Protein AF-A0A1J4S6Y4-F1 (afdb_monomer_lite)

pLDDT: mean 73.4, std 18.4, range [37.41, 96.12]

Sequence (152 aa):
MSSGVLILLVILFLCILVAAYLWGRLQGLKSTSVEGLPPNLLSIYQEIQALPAKVLASIQGSINPQKGKVAELLTYAELRHDYDTIIPLGQPFDFLGIKFDDKIDFIEVKSEGSRLSENEKAISHLICQGKVHFRLVVVKDGEAEEVVKGLD

Foldseek 3Di:
DDPVVVVVVVVVVVVVVVVVVVVVVVVVPPDPDCPDDPPCPVVLVVVCPPPDVVLVVVVVVDPDDDPQNVQVSVVVVVLVVVAVDWDQDDPPAGIWGHHPPPDIDGHHGDDPPDDRDPVNVVVVVCVVVVVDDDWDWDDDPNDIDTDPDPPD

Structure (mmCIF, N/CA/C/O backbone):
data_AF-A0A1J4S6Y4-F1
#
_entry.id   AF-A0A1J4S6Y4-F1
#
loop_
_atom_site.group_PDB
_atom_site.id
_atom_site.type_symbol
_atom_site.label_atom_id
_atom_site.label_alt_id
_atom_site.label_comp_id
_atom_site.label_asym_id
_atom_site.label_entity_id
_atom_site.label_seq_id
_atom_site.pdbx_PDB_ins_code
_atom_site.Cartn_x
_atom_site.Cartn_y
_atom_site.Cartn_z
_atom_site.occupancy
_atom_site.B_iso_or_equiv
_atom_site.auth_seq_id
_atom_site.auth_comp_id
_atom_site.auth_asym_id
_atom_site.auth_atom_id
_atom_site.pdbx_PDB_model_num
ATOM 1 N N . MET A 1 1 ? 39.390 26.144 -63.053 1.00 60.78 1 MET A N 1
ATOM 2 C CA . MET A 1 1 ? 38.371 25.137 -62.677 1.00 60.78 1 MET A CA 1
ATOM 3 C C . MET A 1 1 ? 37.051 25.560 -63.292 1.00 60.78 1 MET A C 1
ATOM 5 O O . MET A 1 1 ? 36.668 26.704 -63.100 1.00 60.78 1 MET A O 1
ATOM 9 N N . SER A 1 2 ? 36.412 24.698 -64.087 1.00 80.00 2 SER A N 1
ATOM 10 C CA . SER A 1 2 ? 35.109 25.012 -64.692 1.00 80.00 2 SER A CA 1
ATOM 11 C C . SER A 1 2 ? 34.058 25.188 -63.595 1.00 80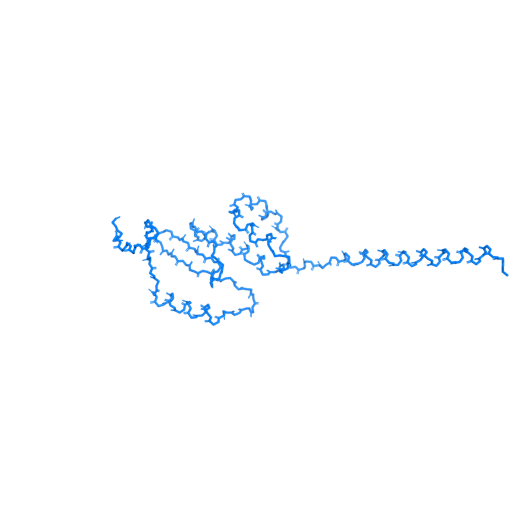.00 2 SER A C 1
ATOM 13 O O . SER A 1 2 ? 34.051 24.416 -62.634 1.00 80.00 2 SER A O 1
ATOM 15 N N . SER A 1 3 ? 33.169 26.172 -63.734 1.00 81.62 3 SER A N 1
ATOM 16 C CA . SER A 1 3 ? 32.070 26.438 -62.794 1.00 81.62 3 SER A CA 1
ATOM 17 C C . SER A 1 3 ? 31.222 25.188 -62.516 1.00 81.62 3 SER A C 1
ATOM 19 O O . SER A 1 3 ? 30.723 25.017 -61.408 1.00 81.62 3 SER A O 1
ATOM 21 N N . GLY A 1 4 ? 31.137 24.260 -63.479 1.00 86.75 4 GLY A N 1
ATOM 22 C CA . GLY A 1 4 ? 30.461 22.971 -63.300 1.00 86.75 4 GLY A CA 1
ATOM 23 C C . GLY A 1 4 ? 31.130 22.047 -62.275 1.00 86.75 4 GLY A C 1
ATOM 24 O O . GLY A 1 4 ? 30.441 21.337 -61.550 1.00 86.75 4 GLY A O 1
ATOM 25 N N . VAL A 1 5 ? 32.460 22.097 -62.146 1.00 89.44 5 VAL A N 1
ATOM 26 C CA . VAL A 1 5 ? 33.204 21.296 -61.155 1.00 89.44 5 VAL A CA 1
ATOM 27 C C . VAL A 1 5 ? 32.962 21.830 -59.743 1.00 89.44 5 VAL A C 1
ATOM 29 O O . VAL A 1 5 ? 32.812 21.050 -58.808 1.00 89.44 5 VAL A O 1
ATOM 32 N N . LEU A 1 6 ? 32.862 23.154 -59.588 1.00 88.56 6 LEU A N 1
ATOM 33 C CA . LEU A 1 6 ? 32.558 23.778 -58.300 1.00 88.56 6 LEU A CA 1
ATOM 34 C C . LEU A 1 6 ? 31.146 23.404 -57.819 1.00 88.56 6 LEU A C 1
ATOM 36 O O . LEU A 1 6 ? 30.971 23.043 -56.659 1.00 88.56 6 LEU A O 1
ATOM 40 N N . ILE A 1 7 ? 30.159 23.423 -58.720 1.00 90.94 7 ILE A N 1
ATOM 41 C CA . ILE A 1 7 ? 28.772 23.043 -58.407 1.00 90.94 7 ILE A CA 1
ATOM 42 C C . ILE A 1 7 ? 28.691 21.570 -57.982 1.00 90.94 7 ILE A C 1
ATOM 44 O O . ILE A 1 7 ? 28.039 21.255 -56.987 1.00 90.94 7 ILE A O 1
ATOM 48 N N . LEU A 1 8 ? 29.399 20.675 -58.680 1.00 92.50 8 LEU A N 1
ATOM 49 C CA . LEU A 1 8 ? 29.425 19.250 -58.344 1.00 92.50 8 LEU A CA 1
ATOM 50 C C . LEU A 1 8 ? 29.996 19.000 -56.936 1.00 92.50 8 LEU A C 1
ATOM 52 O O . LEU A 1 8 ? 29.449 18.198 -56.180 1.00 92.50 8 LEU A O 1
ATOM 56 N N . LEU A 1 9 ? 31.062 19.718 -56.563 1.00 92.19 9 LEU A N 1
ATOM 57 C CA . LEU A 1 9 ? 31.681 19.607 -55.238 1.00 92.19 9 LEU A CA 1
ATOM 58 C C . LEU A 1 9 ? 30.759 20.104 -54.118 1.00 92.19 9 LEU A C 1
ATOM 60 O O . LEU A 1 9 ? 30.697 19.483 -53.058 1.00 92.19 9 LEU A O 1
ATOM 64 N N . VAL A 1 10 ? 30.010 21.184 -54.357 1.00 92.44 10 VAL A N 1
ATOM 65 C CA . VAL A 1 10 ? 29.042 21.719 -53.384 1.00 92.44 10 VAL A CA 1
ATOM 66 C C . VAL A 1 10 ? 27.886 20.741 -53.162 1.00 92.44 10 VAL A C 1
ATOM 68 O O . VAL A 1 10 ? 27.508 20.495 -52.017 1.00 92.44 10 VAL A O 1
ATOM 71 N N . ILE A 1 11 ? 27.358 20.136 -54.232 1.00 93.44 11 ILE A N 1
ATOM 72 C CA . ILE A 1 11 ? 26.287 19.132 -54.133 1.00 93.44 11 ILE A CA 1
ATOM 73 C C . ILE A 1 11 ? 26.777 17.900 -53.364 1.00 93.44 11 ILE A C 1
ATOM 75 O O . ILE A 1 11 ? 26.093 17.433 -52.454 1.00 93.44 11 ILE A O 1
ATOM 79 N N . LEU A 1 12 ? 27.983 17.411 -53.674 1.00 94.44 12 LEU A N 1
ATOM 80 C CA . LEU A 1 12 ? 28.578 16.266 -52.985 1.00 94.44 12 LEU A CA 1
ATOM 81 C C . LEU A 1 12 ? 28.735 16.531 -51.480 1.00 94.44 12 LEU A C 1
ATOM 83 O O . LEU A 1 12 ? 28.375 15.687 -50.661 1.00 94.44 12 LEU A O 1
ATOM 87 N N . PHE A 1 13 ? 29.218 17.719 -51.113 1.00 93.88 13 PHE A N 1
ATOM 88 C CA . PHE A 1 13 ? 29.367 18.123 -49.717 1.00 93.88 13 PHE A CA 1
ATOM 89 C C . PHE A 1 13 ? 28.019 18.174 -48.981 1.00 93.88 13 PHE A C 1
ATOM 91 O O . PHE A 1 13 ? 27.902 17.668 -47.864 1.00 93.88 13 PHE A O 1
ATOM 98 N N . LEU A 1 14 ? 26.975 18.710 -49.624 1.00 92.06 14 LEU A N 1
ATOM 99 C CA . LEU A 1 14 ? 25.630 18.763 -49.049 1.00 92.06 14 LEU A CA 1
ATOM 100 C C . LEU A 1 14 ? 25.048 17.356 -48.829 1.00 92.06 14 LEU A C 1
ATOM 102 O O . LEU A 1 14 ? 24.474 17.082 -47.776 1.00 92.06 14 LEU A O 1
ATOM 106 N N . CYS A 1 15 ? 25.241 16.441 -49.785 1.00 92.50 15 CYS A N 1
ATOM 107 C CA . CYS A 1 15 ? 24.811 15.048 -49.655 1.00 92.50 15 CYS A CA 1
ATOM 108 C C . CYS A 1 15 ? 25.505 14.334 -48.486 1.00 92.50 15 CYS A C 1
ATOM 110 O O . CYS A 1 15 ? 24.851 13.583 -47.764 1.00 92.50 15 CYS A O 1
ATOM 112 N N . ILE A 1 16 ? 26.797 14.597 -48.258 1.00 93.00 16 ILE A N 1
ATOM 113 C CA . ILE A 1 16 ? 27.543 14.043 -47.119 1.00 93.00 16 ILE A CA 1
ATOM 114 C C . ILE A 1 16 ? 26.978 14.564 -45.792 1.00 93.00 16 ILE A C 1
ATOM 116 O O . ILE A 1 16 ? 26.784 13.776 -44.868 1.00 93.00 16 ILE A O 1
ATOM 120 N N . LEU A 1 17 ? 26.654 15.859 -45.697 1.00 90.62 17 LEU A N 1
ATOM 121 C CA . LEU A 1 17 ? 26.044 16.431 -44.491 1.00 90.62 17 LEU A CA 1
ATOM 122 C C . LEU A 1 17 ? 24.662 15.838 -44.202 1.00 90.62 17 LEU A C 1
ATOM 124 O O . LEU A 1 17 ? 24.369 15.504 -43.054 1.00 90.62 17 LEU A O 1
ATOM 128 N N . VAL A 1 18 ? 23.828 15.655 -45.230 1.00 89.94 18 VAL A N 1
ATOM 129 C CA . VAL A 1 18 ? 22.511 15.016 -45.084 1.00 89.94 18 VAL A CA 1
ATOM 130 C C . VAL A 1 18 ? 22.662 13.554 -44.667 1.00 89.94 18 VAL A C 1
ATOM 132 O O . VAL A 1 18 ? 21.978 13.113 -43.747 1.00 89.94 18 VAL A O 1
ATOM 135 N N . ALA A 1 19 ? 23.588 12.811 -45.277 1.00 89.44 19 ALA A N 1
ATOM 136 C CA . ALA A 1 19 ? 23.870 11.431 -44.895 1.00 89.44 19 ALA A CA 1
ATOM 137 C C . ALA A 1 19 ? 24.361 11.336 -43.442 1.00 89.44 19 ALA A C 1
ATOM 139 O O . ALA A 1 19 ? 23.854 10.510 -42.689 1.00 89.44 19 ALA A O 1
ATOM 140 N N . ALA A 1 20 ? 25.272 12.215 -43.014 1.00 87.00 20 ALA A N 1
ATOM 141 C CA . ALA A 1 20 ? 25.762 12.272 -41.637 1.00 87.00 20 ALA A CA 1
ATOM 142 C C . ALA A 1 20 ? 24.652 12.639 -40.637 1.00 87.00 20 ALA A C 1
ATOM 144 O O . ALA A 1 20 ? 24.556 12.030 -39.572 1.00 87.00 20 ALA A O 1
ATOM 145 N N . TYR A 1 21 ? 23.777 13.584 -40.993 1.00 86.56 21 TYR A N 1
ATOM 146 C CA . TYR A 1 21 ? 22.622 13.966 -40.181 1.00 86.56 21 TYR A CA 1
ATOM 147 C C . TYR A 1 21 ? 21.617 12.815 -40.035 1.00 86.56 21 TYR A C 1
ATOM 149 O O . TYR A 1 21 ? 21.192 12.497 -38.924 1.00 86.56 21 TYR A O 1
ATOM 157 N N . LEU A 1 22 ? 21.271 12.144 -41.138 1.00 83.12 22 LEU A N 1
ATOM 158 C CA . LEU A 1 22 ? 20.373 10.987 -41.124 1.00 83.12 22 LEU A CA 1
ATOM 159 C C . LEU A 1 22 ? 20.991 9.808 -40.368 1.00 83.12 22 LEU A C 1
ATOM 161 O O . LEU A 1 22 ? 20.297 9.151 -39.597 1.00 83.12 22 LEU A O 1
ATOM 165 N N . TRP A 1 23 ? 22.297 9.584 -40.517 1.00 79.62 23 TRP A N 1
ATOM 166 C CA . TRP A 1 23 ? 23.041 8.566 -39.780 1.00 79.62 23 TRP A CA 1
ATOM 167 C C . TRP A 1 23 ? 23.089 8.868 -38.276 1.00 79.62 23 TRP A C 1
ATOM 169 O O . TRP A 1 23 ? 22.894 7.970 -37.460 1.00 79.62 23 TRP A O 1
ATOM 179 N N . GLY A 1 24 ? 23.268 10.134 -37.887 1.00 74.62 24 GLY A N 1
ATOM 180 C CA . GLY A 1 24 ? 23.162 10.582 -36.496 1.00 74.62 24 GLY A CA 1
ATOM 181 C C . GLY A 1 24 ? 21.753 10.398 -35.926 1.00 74.62 24 GLY A C 1
ATOM 182 O O . GLY A 1 24 ? 21.596 9.913 -34.808 1.00 74.62 24 GLY A O 1
ATOM 183 N N . ARG A 1 25 ? 20.715 10.690 -36.720 1.00 72.69 25 ARG A N 1
ATOM 184 C CA . ARG A 1 25 ? 19.311 10.476 -36.336 1.00 72.69 25 ARG A CA 1
ATOM 185 C C . ARG A 1 25 ? 18.958 8.990 -36.202 1.00 72.69 25 ARG A C 1
ATOM 187 O O . ARG A 1 25 ? 18.234 8.628 -35.281 1.00 72.69 25 ARG A O 1
ATOM 194 N N . LEU A 1 26 ? 19.498 8.134 -37.070 1.00 64.75 26 LEU A N 1
ATOM 195 C CA . LEU A 1 26 ? 19.362 6.675 -36.989 1.00 64.75 26 LEU A CA 1
ATOM 196 C C . LEU A 1 26 ? 20.118 6.097 -35.783 1.00 64.75 26 LEU A C 1
ATOM 198 O O . LEU A 1 26 ? 19.639 5.163 -35.150 1.00 64.75 26 LEU A O 1
ATOM 202 N N . GLN A 1 27 ? 21.262 6.674 -35.408 1.00 61.12 27 GLN A N 1
ATOM 203 C CA . GLN A 1 27 ? 21.986 6.272 -34.198 1.00 61.12 27 GLN A CA 1
ATOM 204 C C . GLN A 1 27 ? 21.354 6.788 -32.897 1.00 61.12 27 GLN A C 1
ATOM 206 O O . GLN A 1 27 ? 21.550 6.162 -31.860 1.00 61.12 27 GLN A O 1
ATOM 211 N N . GLY A 1 28 ? 20.547 7.854 -32.943 1.00 48.59 28 GLY A N 1
ATOM 212 C CA . GLY A 1 28 ? 19.698 8.289 -31.823 1.00 48.59 28 GLY A CA 1
ATOM 213 C C . GLY A 1 28 ? 18.575 7.301 -31.467 1.00 48.59 28 GLY A C 1
ATOM 214 O O . GLY A 1 28 ? 17.925 7.459 -30.440 1.00 48.59 28 GLY A O 1
ATOM 215 N N . LEU A 1 29 ? 18.375 6.267 -32.293 1.00 49.12 29 LEU A N 1
ATOM 216 C CA . LEU A 1 29 ? 17.499 5.117 -32.047 1.00 49.12 29 LEU A CA 1
ATOM 217 C C . LEU A 1 29 ? 18.264 3.877 -31.558 1.00 49.12 29 LEU A C 1
ATOM 219 O O . LEU A 1 29 ? 17.682 2.794 -31.495 1.00 49.12 29 LEU A O 1
ATOM 223 N N . LYS A 1 30 ? 19.550 3.999 -31.184 1.00 40.47 30 LYS A N 1
ATOM 224 C CA . LYS A 1 30 ? 20.259 2.938 -30.456 1.00 40.47 30 LYS A CA 1
ATOM 225 C C . LYS A 1 30 ? 19.633 2.783 -29.076 1.00 40.47 30 LYS A C 1
ATOM 227 O O . LYS A 1 30 ? 20.029 3.435 -28.116 1.00 40.47 30 LYS A O 1
ATOM 232 N N . SER A 1 31 ? 18.615 1.924 -29.058 1.00 42.25 31 SER A N 1
ATOM 233 C CA . SER A 1 31 ? 18.286 0.953 -28.029 1.00 42.25 31 SER A CA 1
ATOM 234 C C . SER A 1 31 ? 19.149 1.146 -26.792 1.00 42.25 31 SER A C 1
ATOM 236 O O . SER A 1 31 ? 20.266 0.637 -26.713 1.00 42.25 31 SER A O 1
ATOM 238 N N . THR A 1 32 ? 18.611 1.875 -25.819 1.00 37.41 32 THR A N 1
ATOM 239 C CA . THR A 1 32 ? 18.925 1.594 -24.425 1.00 37.41 32 THR A CA 1
ATOM 240 C C . THR A 1 32 ? 18.663 0.103 -24.282 1.00 37.41 32 THR A C 1
ATOM 242 O O . THR A 1 32 ? 17.526 -0.348 -24.412 1.00 37.41 32 THR A O 1
ATOM 245 N N . SER A 1 33 ? 19.733 -0.681 -24.189 1.00 40.12 33 SER A N 1
ATOM 246 C CA . SER A 1 33 ? 19.656 -2.086 -23.852 1.00 40.12 33 SER A CA 1
ATOM 247 C C . SER A 1 33 ? 18.871 -2.161 -22.553 1.00 40.12 33 SER A C 1
ATOM 249 O O . SER A 1 33 ? 19.287 -1.692 -21.494 1.00 40.12 33 SER A O 1
ATOM 251 N N . VAL A 1 34 ? 17.658 -2.678 -22.677 1.00 42.78 34 VAL A N 1
ATOM 252 C CA . VAL A 1 34 ? 16.813 -3.088 -21.572 1.00 42.78 34 VAL A CA 1
ATOM 253 C C . VAL A 1 34 ? 17.451 -4.356 -21.006 1.00 42.78 34 VAL A C 1
ATOM 255 O O . VAL A 1 34 ? 17.007 -5.476 -21.215 1.00 42.78 34 VAL A O 1
ATOM 258 N N . GLU A 1 35 ? 18.584 -4.179 -20.345 1.00 41.31 35 GLU A N 1
ATOM 259 C CA . GLU A 1 35 ? 19.400 -5.236 -19.754 1.00 41.31 35 GLU A CA 1
ATOM 260 C C . GLU A 1 35 ? 18.926 -5.485 -18.315 1.00 41.31 35 GLU A C 1
ATOM 262 O O . GLU A 1 35 ? 19.688 -5.449 -17.355 1.00 41.31 35 GLU A O 1
ATOM 267 N N . GLY A 1 36 ? 17.607 -5.640 -18.160 1.00 44.06 36 GLY A N 1
ATOM 268 C CA . GLY A 1 36 ? 16.972 -5.765 -16.848 1.00 44.06 36 GLY A CA 1
ATOM 269 C C . GLY A 1 36 ? 15.444 -5.783 -16.821 1.00 44.06 36 GLY A C 1
ATOM 270 O O . GLY A 1 36 ? 14.887 -5.728 -15.730 1.00 44.06 36 GLY A O 1
ATOM 271 N N . LEU A 1 37 ? 14.743 -5.851 -17.962 1.00 43.47 37 LEU A N 1
ATOM 272 C CA . LEU A 1 37 ? 13.319 -6.214 -17.944 1.00 43.47 37 LEU A CA 1
ATOM 273 C C . LEU A 1 37 ? 13.189 -7.709 -18.261 1.00 43.47 37 LEU A C 1
ATOM 275 O O . LEU A 1 37 ? 13.822 -8.176 -19.212 1.00 43.47 37 LEU A O 1
ATOM 279 N N . PRO A 1 38 ? 12.398 -8.469 -17.483 1.00 47.59 38 PRO A N 1
ATOM 280 C CA . PRO A 1 38 ? 12.207 -9.886 -17.735 1.00 47.59 38 PRO A CA 1
ATOM 281 C C . PRO A 1 38 ? 11.599 -10.099 -19.134 1.00 47.59 38 PRO A C 1
ATOM 283 O O . PRO A 1 38 ? 10.758 -9.307 -19.572 1.00 47.59 38 PRO A O 1
ATOM 286 N N . PRO A 1 39 ? 11.974 -11.184 -19.834 1.00 53.38 39 PRO A N 1
ATOM 287 C CA . PRO A 1 39 ? 11.577 -11.455 -21.222 1.00 53.38 39 PRO A CA 1
ATOM 288 C C . PRO A 1 39 ? 10.061 -11.661 -21.427 1.00 53.38 39 PRO A C 1
ATOM 290 O O . PRO A 1 39 ? 9.602 -11.772 -22.560 1.00 53.38 39 PRO A O 1
ATOM 293 N N . ASN A 1 40 ? 9.275 -11.650 -20.348 1.00 50.59 40 ASN A N 1
ATOM 294 C CA . ASN A 1 40 ? 7.849 -11.970 -20.323 1.00 50.59 40 ASN A CA 1
ATOM 295 C C . ASN A 1 40 ? 6.939 -10.747 -20.115 1.00 50.59 40 ASN A C 1
ATOM 297 O O . ASN A 1 40 ? 5.804 -10.877 -19.667 1.00 50.59 40 ASN A O 1
ATOM 301 N N . LEU A 1 41 ? 7.393 -9.540 -20.461 1.00 51.94 41 LEU A N 1
ATOM 302 C CA . LEU A 1 41 ? 6.519 -8.360 -20.430 1.00 51.94 41 LEU A CA 1
ATOM 303 C C . LEU A 1 41 ? 5.308 -8.518 -21.364 1.00 51.94 41 LEU A C 1
ATOM 305 O O . LEU A 1 41 ? 4.204 -8.116 -21.014 1.00 51.94 41 LEU A O 1
ATOM 309 N N . LEU A 1 42 ? 5.493 -9.130 -22.537 1.00 45.16 42 LEU A N 1
ATOM 310 C CA . LEU A 1 42 ? 4.430 -9.265 -23.534 1.00 45.16 42 LEU A CA 1
ATOM 311 C C . LEU A 1 42 ? 3.314 -10.226 -23.089 1.00 45.16 42 LEU A C 1
ATOM 313 O O . LEU A 1 42 ? 2.149 -9.968 -23.375 1.00 45.16 42 LEU A O 1
ATOM 317 N N . SER A 1 43 ? 3.650 -11.292 -22.357 1.00 49.66 43 SER A N 1
ATOM 318 C CA . SER A 1 43 ? 2.659 -12.212 -21.784 1.00 49.66 43 SER A CA 1
ATOM 319 C C . SER A 1 43 ? 1.902 -11.575 -20.616 1.00 49.66 43 SER A C 1
ATOM 321 O O . SER A 1 43 ? 0.690 -11.739 -20.526 1.00 49.66 43 SER A O 1
ATOM 323 N N . ILE A 1 44 ? 2.574 -10.747 -19.804 1.00 54.22 44 ILE A N 1
ATOM 324 C CA . ILE A 1 44 ? 1.920 -9.930 -18.767 1.00 54.22 44 ILE A CA 1
ATOM 325 C C . ILE A 1 44 ? 0.945 -8.932 -19.422 1.00 54.22 44 ILE A C 1
ATOM 327 O O . ILE A 1 44 ? -0.197 -8.808 -18.993 1.00 54.22 44 ILE A O 1
ATOM 331 N N . TYR A 1 45 ? 1.335 -8.283 -20.528 1.00 46.31 45 TYR A N 1
ATOM 332 C CA . TYR A 1 45 ? 0.448 -7.421 -21.332 1.00 46.31 45 TYR A CA 1
ATOM 333 C C . TYR A 1 45 ? -0.787 -8.145 -21.888 1.00 46.31 45 TYR A C 1
ATOM 335 O O . TYR A 1 45 ? -1.832 -7.518 -22.059 1.00 46.31 45 TYR A O 1
ATOM 343 N N . GLN A 1 46 ? -0.687 -9.444 -22.169 1.00 48.47 46 GLN A N 1
ATOM 344 C CA . GLN A 1 46 ? -1.811 -10.245 -22.654 1.00 48.47 46 GLN A CA 1
ATOM 345 C C . GLN A 1 46 ? -2.772 -10.648 -21.520 1.00 48.47 46 GLN A C 1
ATOM 347 O O . GLN A 1 46 ? -3.981 -10.654 -21.743 1.00 48.47 46 GLN A O 1
ATOM 352 N N . GLU A 1 47 ? -2.278 -10.864 -20.296 1.00 53.53 47 GLU A N 1
ATOM 353 C CA . GLU A 1 47 ? -3.111 -11.056 -19.090 1.00 53.53 47 GLU A CA 1
ATOM 354 C C . GLU A 1 47 ? -3.739 -9.748 -18.558 1.00 53.53 47 GLU A C 1
ATOM 356 O O . GLU A 1 47 ? -4.754 -9.768 -17.857 1.00 53.53 47 GLU A O 1
ATOM 361 N N . ILE A 1 48 ? -3.200 -8.586 -18.945 1.00 51.00 48 ILE A N 1
ATOM 362 C CA . ILE A 1 48 ? -3.661 -7.243 -18.541 1.00 51.00 48 ILE A CA 1
ATOM 363 C C . ILE A 1 48 ? -5.061 -6.863 -19.077 1.00 51.00 48 ILE A C 1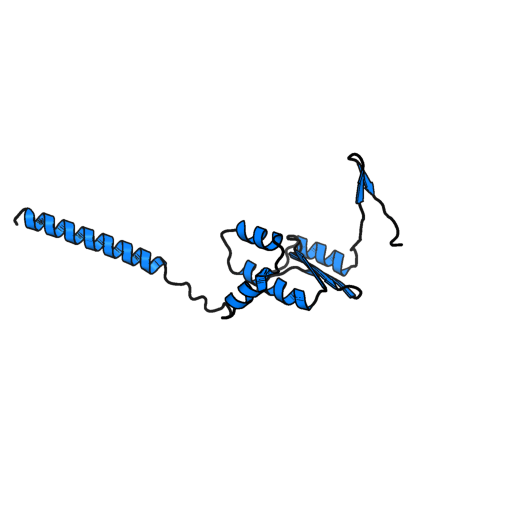
ATOM 365 O O . ILE A 1 48 ? -5.637 -5.869 -18.627 1.00 51.00 48 ILE A O 1
ATOM 369 N N . GLN A 1 49 ? -5.691 -7.662 -19.949 1.00 48.69 49 GLN A N 1
ATOM 370 C CA . GLN A 1 49 ? -7.072 -7.403 -20.404 1.00 48.69 49 GLN A CA 1
ATOM 371 C C . GLN A 1 49 ? -8.134 -7.442 -19.280 1.00 48.69 49 GLN A C 1
ATOM 373 O O . GLN A 1 49 ? -9.275 -7.050 -19.512 1.00 48.69 49 GLN A O 1
ATOM 378 N N . ALA A 1 50 ? -7.765 -7.835 -18.055 1.00 54.53 50 ALA A N 1
ATOM 379 C CA . ALA A 1 50 ? -8.615 -7.780 -16.861 1.00 54.53 50 ALA A CA 1
ATOM 380 C C . ALA A 1 50 ? -8.254 -6.644 -15.871 1.00 54.53 50 ALA A C 1
ATOM 382 O O . ALA A 1 50 ? -8.655 -6.683 -14.702 1.00 54.53 50 ALA A O 1
ATOM 383 N N . LEU A 1 51 ? -7.452 -5.646 -16.267 1.00 54.72 51 LEU A N 1
ATOM 384 C CA . LEU A 1 51 ? -7.160 -4.497 -15.401 1.00 54.72 51 LEU A CA 1
ATOM 385 C C . LEU A 1 51 ? -8.283 -3.444 -15.443 1.00 54.72 51 LEU A C 1
ATOM 387 O O . LEU A 1 51 ? -8.741 -3.078 -16.527 1.00 54.72 51 LEU A O 1
ATOM 391 N N . PRO A 1 52 ? -8.700 -2.883 -14.289 1.00 50.72 52 PRO A N 1
ATOM 392 C CA . PRO A 1 52 ? -9.665 -1.792 -14.255 1.00 50.72 52 PRO A CA 1
ATOM 393 C C . PRO A 1 52 ? -9.168 -0.594 -15.070 1.00 50.72 52 PRO A C 1
ATOM 395 O O . PRO A 1 52 ? -8.041 -0.132 -14.886 1.00 50.72 52 PRO A O 1
ATOM 398 N N . ALA A 1 53 ? -10.037 -0.030 -15.911 1.00 52.50 53 ALA A N 1
ATOM 399 C CA . ALA A 1 53 ? -9.725 1.103 -16.790 1.00 52.50 53 ALA A CA 1
ATOM 400 C C . ALA A 1 53 ? -9.112 2.320 -16.060 1.00 52.50 53 ALA A C 1
ATOM 402 O O . ALA A 1 53 ? -8.370 3.097 -16.654 1.00 52.50 53 ALA A O 1
ATOM 403 N N . LYS A 1 54 ? -9.359 2.460 -14.751 1.00 52.50 54 LYS A N 1
ATOM 404 C CA . LYS A 1 54 ? -8.784 3.508 -13.893 1.00 52.50 54 LYS A CA 1
ATOM 405 C C . LYS A 1 54 ? -7.259 3.386 -13.730 1.00 52.50 54 LYS A C 1
ATOM 407 O O . LYS A 1 54 ? -6.575 4.403 -13.650 1.00 52.50 54 LYS A O 1
ATOM 412 N N . VAL A 1 55 ? -6.721 2.163 -13.745 1.00 55.00 55 VAL A N 1
ATOM 413 C CA . VAL A 1 55 ? -5.270 1.901 -13.710 1.00 55.00 55 VAL A CA 1
ATOM 414 C C . VAL A 1 55 ? -4.642 2.300 -15.042 1.00 55.00 55 VAL A C 1
ATOM 416 O O . VAL A 1 55 ? -3.653 3.030 -15.054 1.00 55.00 55 VAL A O 1
ATOM 419 N N . LEU A 1 56 ? -5.275 1.923 -16.159 1.00 54.47 56 LEU A N 1
ATOM 420 C CA . LEU A 1 56 ? -4.849 2.310 -17.509 1.00 54.47 56 LEU A CA 1
ATOM 421 C C . LEU A 1 56 ? -4.881 3.836 -17.708 1.00 54.47 56 LEU A C 1
ATOM 423 O O . LEU A 1 56 ? -3.951 4.408 -18.273 1.00 54.47 56 LEU A O 1
ATOM 427 N N . ALA A 1 57 ? -5.898 4.516 -17.176 1.00 54.53 57 ALA A N 1
ATOM 428 C CA . ALA A 1 57 ? -6.003 5.973 -17.229 1.00 54.53 57 ALA A CA 1
ATOM 429 C C . ALA A 1 57 ? -4.892 6.684 -16.430 1.00 54.53 57 ALA A C 1
ATOM 431 O O . ALA A 1 57 ? -4.398 7.723 -16.864 1.00 54.53 57 ALA A O 1
ATOM 432 N N . SER A 1 58 ? -4.434 6.106 -15.310 1.00 49.72 58 SER A N 1
ATOM 433 C CA . SER A 1 58 ? -3.284 6.640 -14.558 1.00 49.72 58 SER A CA 1
ATOM 434 C C . SER A 1 58 ? -1.962 6.567 -15.341 1.00 49.72 58 SER A C 1
ATOM 436 O O . SER A 1 58 ? -1.043 7.338 -15.073 1.00 49.72 58 SER A O 1
ATOM 438 N N . ILE A 1 59 ? -1.873 5.666 -16.329 1.00 49.38 59 ILE A N 1
ATOM 439 C CA . ILE A 1 59 ? -0.692 5.460 -17.180 1.00 49.38 59 ILE A CA 1
ATOM 440 C C . ILE A 1 59 ? -0.654 6.480 -18.327 1.00 49.38 59 ILE A C 1
ATOM 442 O O . ILE A 1 59 ? 0.408 7.015 -18.635 1.00 49.38 59 ILE A O 1
ATOM 446 N N . GLN A 1 60 ? -1.799 6.791 -18.945 1.00 47.34 60 GLN A N 1
ATOM 447 C CA . GLN A 1 60 ? -1.858 7.707 -20.096 1.00 47.34 60 GLN A CA 1
ATOM 448 C C . GLN A 1 60 ? -1.497 9.166 -19.762 1.00 47.34 60 GLN A C 1
ATOM 450 O O . GLN A 1 60 ? -1.136 9.917 -20.664 1.00 47.34 60 GLN A O 1
ATOM 455 N N . GLY A 1 61 ? -1.563 9.572 -18.490 1.00 43.31 61 GLY A N 1
ATOM 456 C CA . GLY A 1 61 ? -1.292 10.951 -18.071 1.00 43.31 61 GLY A CA 1
ATOM 457 C C . GLY A 1 61 ? 0.186 11.328 -17.897 1.00 43.31 61 GLY A C 1
ATOM 458 O O . GLY A 1 61 ? 0.475 12.513 -17.763 1.00 43.31 61 GLY A O 1
ATOM 459 N N . SER A 1 62 ? 1.126 10.371 -17.888 1.00 41.16 62 SER A N 1
ATOM 460 C CA . SER A 1 62 ? 2.526 10.632 -17.510 1.00 41.16 62 SER A CA 1
ATOM 461 C C . SER A 1 62 ? 3.520 10.131 -18.559 1.00 41.16 62 SER A C 1
ATOM 463 O O . SER A 1 62 ? 3.931 8.970 -18.583 1.00 41.16 62 SER A O 1
ATOM 465 N N . ILE A 1 63 ? 3.938 11.032 -19.446 1.00 43.22 63 ILE A N 1
ATOM 466 C CA . ILE A 1 63 ? 5.104 10.824 -20.305 1.00 43.22 63 ILE A CA 1
ATOM 467 C C . ILE A 1 63 ? 6.345 11.116 -19.433 1.00 43.22 63 ILE A C 1
ATOM 469 O O . ILE A 1 63 ? 6.747 12.271 -19.320 1.00 43.22 63 ILE A O 1
ATOM 473 N N . ASN A 1 64 ? 6.915 10.039 -18.849 1.00 45.03 64 ASN A N 1
ATOM 474 C CA . ASN A 1 64 ? 8.136 9.891 -18.004 1.00 45.03 64 ASN A CA 1
ATOM 475 C C . ASN A 1 64 ? 7.842 9.748 -16.479 1.00 45.03 64 ASN A C 1
ATOM 477 O O . ASN A 1 64 ? 7.359 10.726 -15.913 1.00 45.03 64 ASN A O 1
ATOM 481 N N . PRO A 1 65 ? 8.103 8.597 -15.778 1.00 48.91 65 PRO A N 1
ATOM 482 C CA . PRO A 1 65 ? 9.316 7.746 -15.817 1.00 48.91 65 PRO A CA 1
ATOM 483 C C . PRO A 1 65 ? 9.086 6.203 -15.858 1.00 48.91 65 PRO A C 1
ATOM 485 O O . PRO A 1 65 ? 8.282 5.636 -15.122 1.00 48.91 65 PRO A O 1
ATOM 488 N N . GLN A 1 66 ? 9.864 5.472 -16.668 1.00 54.78 66 GLN A N 1
ATOM 489 C CA . GLN A 1 66 ? 9.573 4.073 -17.056 1.00 54.78 66 GLN A CA 1
ATOM 490 C C . GLN A 1 66 ? 9.954 2.955 -16.054 1.00 54.78 66 GLN A C 1
ATOM 492 O O . GLN A 1 66 ? 9.656 1.797 -16.326 1.00 54.78 66 GLN A O 1
ATOM 497 N N . LYS A 1 67 ? 10.590 3.241 -14.906 1.00 53.06 67 LYS A N 1
ATOM 498 C CA . LYS A 1 67 ? 11.009 2.190 -13.942 1.00 53.06 67 LYS A CA 1
ATOM 499 C C . LYS A 1 67 ? 10.104 2.065 -12.712 1.00 53.06 67 LYS A C 1
ATOM 501 O O . LYS A 1 67 ? 9.725 0.953 -12.365 1.00 53.06 67 LYS A O 1
ATOM 506 N N . GLY A 1 68 ? 9.712 3.184 -12.096 1.00 54.81 68 GLY A N 1
ATOM 507 C CA . GLY A 1 68 ? 8.819 3.171 -10.926 1.00 54.81 68 GLY A CA 1
ATOM 508 C C . GLY A 1 68 ? 7.447 2.580 -11.252 1.00 54.81 68 GLY A C 1
ATOM 509 O O . GLY A 1 68 ? 6.966 1.698 -10.553 1.00 54.81 68 GLY A O 1
ATOM 510 N N . LYS A 1 69 ? 6.891 2.947 -12.413 1.00 61.78 69 LYS A N 1
ATOM 511 C CA . LYS A 1 69 ? 5.571 2.472 -12.842 1.00 61.78 69 LYS A CA 1
ATOM 512 C C . LYS A 1 69 ? 5.528 0.976 -13.176 1.00 61.78 69 LYS A C 1
ATOM 514 O O . LYS A 1 69 ? 4.491 0.347 -13.015 1.00 61.78 69 LYS A O 1
ATOM 519 N N . VAL A 1 70 ? 6.640 0.393 -13.634 1.00 59.56 70 VAL A N 1
ATOM 520 C CA . VAL A 1 70 ? 6.729 -1.057 -13.889 1.00 59.56 70 VAL A CA 1
ATOM 521 C C . VAL A 1 70 ? 6.789 -1.831 -12.576 1.00 59.56 70 VAL A C 1
ATOM 523 O O . VAL A 1 70 ? 6.129 -2.858 -12.469 1.00 59.56 70 VAL A O 1
ATOM 526 N N . ALA A 1 71 ? 7.515 -1.320 -11.574 1.00 62.88 71 ALA A N 1
ATOM 527 C CA . ALA A 1 71 ? 7.496 -1.895 -10.232 1.00 62.88 71 ALA A CA 1
ATOM 528 C C . ALA A 1 71 ? 6.077 -1.852 -9.640 1.00 62.88 71 ALA A C 1
ATOM 530 O O . ALA A 1 71 ? 5.588 -2.876 -9.188 1.00 62.88 71 ALA A O 1
ATOM 531 N N . GLU A 1 72 ? 5.368 -0.723 -9.751 1.00 66.19 72 GLU A N 1
ATOM 532 C CA . GLU A 1 72 ? 3.965 -0.618 -9.314 1.00 66.19 72 GLU A CA 1
ATOM 533 C C . GLU A 1 72 ? 3.039 -1.634 -10.010 1.00 66.19 72 GLU A C 1
ATOM 535 O O . GLU A 1 72 ? 2.166 -2.217 -9.370 1.00 66.19 72 GLU A O 1
ATOM 540 N N . LEU A 1 73 ? 3.221 -1.868 -11.316 1.00 64.75 73 LEU A N 1
ATOM 541 C CA . LEU A 1 73 ? 2.408 -2.820 -12.083 1.00 64.75 73 LEU A CA 1
ATOM 542 C C . LEU A 1 73 ? 2.713 -4.279 -11.738 1.00 64.75 73 LEU A C 1
ATOM 544 O O . LEU A 1 73 ? 1.784 -5.080 -11.642 1.00 64.75 73 LEU A O 1
ATOM 548 N N . LEU A 1 74 ? 3.992 -4.620 -11.562 1.00 65.75 74 LEU A N 1
ATOM 549 C CA . LEU A 1 74 ? 4.394 -5.961 -11.151 1.00 65.75 74 LEU A CA 1
ATOM 550 C C . LEU A 1 74 ? 3.868 -6.257 -9.748 1.00 65.75 74 LEU A C 1
ATOM 552 O O . LEU A 1 74 ? 3.211 -7.273 -9.553 1.00 65.75 74 LEU A O 1
ATOM 556 N N . THR A 1 75 ? 4.045 -5.317 -8.818 1.00 69.38 75 THR A N 1
ATOM 557 C CA . THR A 1 75 ? 3.508 -5.441 -7.466 1.00 69.38 75 THR A CA 1
ATOM 558 C C . THR A 1 75 ? 1.990 -5.591 -7.493 1.00 69.38 75 THR A C 1
ATOM 560 O O . THR A 1 75 ? 1.456 -6.472 -6.836 1.00 69.38 75 THR A O 1
ATOM 563 N N . TYR A 1 76 ? 1.266 -4.813 -8.302 1.00 69.00 76 TYR A N 1
ATOM 564 C CA . TYR A 1 76 ? -0.181 -4.994 -8.444 1.00 69.00 76 TYR A CA 1
ATOM 565 C C . TYR A 1 76 ? -0.566 -6.403 -8.939 1.00 69.00 76 TYR A C 1
ATOM 567 O O . TYR A 1 76 ? -1.544 -6.976 -8.456 1.00 69.00 76 TYR A O 1
ATOM 575 N N . ALA A 1 77 ? 0.179 -6.962 -9.899 1.00 67.75 77 ALA A N 1
ATOM 576 C CA . ALA A 1 77 ? -0.064 -8.309 -10.412 1.00 67.75 77 ALA A CA 1
ATOM 577 C C . ALA A 1 77 ? 0.223 -9.390 -9.358 1.00 67.75 77 ALA A C 1
ATOM 579 O O . ALA A 1 77 ? -0.585 -10.300 -9.196 1.00 67.75 77 ALA A O 1
ATOM 580 N N . GLU A 1 78 ? 1.317 -9.261 -8.608 1.00 73.56 78 GLU A N 1
ATOM 581 C CA . GLU A 1 78 ? 1.673 -10.176 -7.517 1.00 73.56 78 GLU A CA 1
ATOM 582 C C . GLU A 1 78 ? 0.640 -10.124 -6.383 1.00 73.56 78 GLU A C 1
ATOM 584 O O . GLU A 1 78 ? 0.126 -11.156 -5.956 1.00 73.56 78 GLU A O 1
ATOM 589 N N . LEU A 1 79 ? 0.242 -8.918 -5.969 1.00 76.88 79 LEU A N 1
ATOM 590 C CA . LEU A 1 79 ? -0.722 -8.706 -4.889 1.00 76.88 79 LEU A CA 1
ATOM 591 C C . LEU A 1 79 ? -2.102 -9.308 -5.184 1.00 76.88 79 LEU A C 1
ATOM 593 O O . LEU A 1 79 ? -2.817 -9.676 -4.257 1.00 76.88 79 LEU A O 1
ATOM 597 N N . ARG A 1 80 ? -2.503 -9.462 -6.450 1.00 73.69 80 ARG A N 1
ATOM 598 C CA . ARG A 1 80 ? -3.774 -10.131 -6.785 1.00 73.69 80 ARG A CA 1
ATOM 599 C C . ARG A 1 80 ? -3.842 -11.592 -6.343 1.00 73.69 80 ARG A C 1
ATOM 601 O O . ARG A 1 80 ? -4.942 -12.126 -6.270 1.00 73.69 80 ARG A O 1
ATOM 608 N N . HIS A 1 81 ? -2.710 -12.242 -6.081 1.00 75.75 81 HIS A N 1
ATOM 609 C CA . HIS A 1 81 ? -2.702 -13.598 -5.533 1.00 75.75 81 HIS A CA 1
ATOM 610 C C . HIS A 1 81 ? -2.920 -13.629 -4.017 1.00 75.75 81 HIS A C 1
ATOM 612 O O . HIS A 1 81 ? -3.447 -14.612 -3.500 1.00 75.75 81 HIS A O 1
ATOM 618 N N . ASP A 1 82 ? -2.545 -12.558 -3.316 1.00 83.69 82 ASP A N 1
ATOM 619 C CA . ASP A 1 82 ? -2.551 -12.507 -1.853 1.00 83.69 82 ASP A CA 1
ATOM 620 C C . ASP A 1 82 ? -3.850 -11.942 -1.266 1.00 83.69 82 ASP A C 1
ATOM 622 O O . ASP A 1 82 ? -4.126 -12.145 -0.082 1.00 83.69 82 ASP A O 1
ATOM 626 N N . TYR A 1 83 ? -4.650 -11.246 -2.078 1.00 89.31 83 TYR A N 1
ATOM 627 C CA . TYR A 1 83 ? -5.865 -10.556 -1.650 1.00 89.31 83 TYR A CA 1
ATOM 628 C C . TYR A 1 83 ? -7.031 -10.850 -2.588 1.00 89.31 83 TYR A C 1
ATOM 630 O O . TYR A 1 83 ? -6.872 -10.891 -3.807 1.00 89.31 83 TYR A O 1
ATOM 638 N N . ASP A 1 84 ? -8.232 -10.941 -2.020 1.00 88.25 84 ASP A N 1
ATOM 639 C CA . ASP A 1 84 ? -9.469 -11.091 -2.789 1.00 88.25 84 ASP A CA 1
ATOM 640 C C . ASP A 1 84 ? -9.798 -9.818 -3.581 1.00 88.25 84 ASP A C 1
ATOM 642 O O . ASP A 1 84 ? -10.448 -9.857 -4.626 1.00 88.25 84 ASP A O 1
ATOM 646 N N . THR A 1 85 ? -9.383 -8.652 -3.080 1.00 87.00 85 THR A N 1
ATOM 647 C CA . THR A 1 85 ? -9.594 -7.360 -3.738 1.00 87.00 85 THR A CA 1
ATOM 648 C C . THR A 1 85 ? -8.396 -6.436 -3.539 1.00 87.00 85 THR A C 1
ATOM 650 O O . THR A 1 85 ? -7.945 -6.221 -2.419 1.00 87.00 85 THR A O 1
ATOM 653 N N . ILE A 1 86 ? -7.924 -5.823 -4.630 1.00 85.50 86 ILE A N 1
ATOM 654 C CA . ILE A 1 86 ? -6.910 -4.757 -4.618 1.00 85.50 86 ILE A CA 1
ATOM 655 C C . ILE A 1 86 ? -7.509 -3.480 -5.211 1.00 85.50 86 ILE A C 1
ATOM 657 O O . ILE A 1 86 ? -7.939 -3.467 -6.370 1.00 85.50 86 ILE A O 1
ATOM 661 N N . ILE A 1 87 ? -7.487 -2.390 -4.443 1.00 84.38 87 ILE A N 1
ATOM 662 C CA . ILE A 1 87 ? -8.007 -1.077 -4.840 1.00 84.38 87 ILE A CA 1
ATOM 663 C C . ILE A 1 87 ? -6.844 -0.085 -4.974 1.00 84.38 87 ILE A C 1
ATOM 665 O O . ILE A 1 87 ? -6.176 0.190 -3.982 1.00 84.38 87 ILE A O 1
ATOM 669 N N . PRO A 1 88 ? -6.598 0.504 -6.157 1.00 83.88 88 PRO A N 1
ATOM 670 C CA . PRO A 1 88 ? -5.619 1.580 -6.298 1.00 83.88 88 PRO A CA 1
ATOM 671 C C . PRO A 1 88 ? -6.129 2.877 -5.646 1.00 83.88 88 PRO A C 1
ATOM 673 O O . PRO A 1 88 ? -7.242 3.326 -5.942 1.00 83.88 88 PRO A O 1
ATOM 676 N N . LEU A 1 89 ? -5.303 3.483 -4.790 1.00 84.56 89 LEU A N 1
ATOM 677 C CA . LEU A 1 89 ? -5.601 4.698 -4.023 1.00 84.56 89 LEU A CA 1
ATOM 678 C C . LEU A 1 89 ? -4.779 5.910 -4.496 1.00 84.56 89 LEU A C 1
ATOM 680 O O . LEU A 1 89 ? -5.365 6.946 -4.815 1.00 84.56 89 LEU A O 1
ATOM 684 N N . GLY A 1 90 ? -3.448 5.784 -4.571 1.00 81.81 90 GLY A N 1
ATOM 685 C CA . GLY A 1 90 ? -2.525 6.855 -4.964 1.00 81.81 90 GLY A CA 1
ATOM 686 C C . GLY A 1 90 ? -1.584 7.287 -3.836 1.00 81.81 90 GLY A C 1
ATOM 687 O O . GLY A 1 90 ? -0.656 6.578 -3.497 1.00 81.81 90 GLY A O 1
ATOM 688 N N . GLN A 1 91 ? -1.760 8.488 -3.289 1.00 82.56 91 GLN A N 1
ATOM 689 C CA . GLN A 1 91 ? -0.963 8.972 -2.153 1.00 82.56 91 GLN A CA 1
ATOM 690 C C . GLN A 1 91 ? -1.890 9.174 -0.951 1.00 82.56 91 GLN A C 1
ATOM 692 O O . GLN A 1 91 ? -3.012 9.655 -1.143 1.00 82.56 91 GLN A O 1
ATOM 697 N N . PRO A 1 92 ? -1.472 8.836 0.282 1.00 86.06 92 PRO A N 1
ATOM 698 C CA . PRO A 1 92 ? -0.123 8.442 0.721 1.00 86.06 92 PRO A CA 1
ATOM 699 C C . PRO A 1 92 ? 0.174 6.932 0.635 1.00 86.06 92 PRO A C 1
ATOM 701 O O . PRO A 1 92 ? 1.230 6.519 1.089 1.00 86.06 92 PRO A O 1
ATOM 704 N N . PHE A 1 93 ? -0.761 6.127 0.127 1.00 89.62 93 PHE A N 1
ATOM 705 C CA . PHE A 1 93 ? -0.561 4.700 -0.138 1.00 89.62 93 PHE A CA 1
ATOM 706 C C . PHE A 1 93 ? -1.028 4.379 -1.548 1.00 89.62 93 PHE A C 1
ATOM 708 O O . PHE A 1 93 ? -2.129 4.792 -1.928 1.00 89.62 93 PHE A O 1
ATOM 715 N N . ASP A 1 94 ? -0.243 3.603 -2.285 1.00 85.75 94 ASP A N 1
ATOM 716 C CA . ASP A 1 94 ? -0.571 3.214 -3.655 1.00 85.75 94 ASP A CA 1
ATOM 717 C C . ASP A 1 94 ? -1.820 2.325 -3.742 1.00 85.75 94 ASP A C 1
ATOM 719 O O . ASP A 1 94 ? -2.664 2.534 -4.622 1.00 85.75 94 ASP A O 1
ATOM 723 N N . PHE A 1 95 ? -1.981 1.364 -2.823 1.00 89.19 95 PHE A N 1
ATOM 724 C CA . PHE A 1 95 ? -3.066 0.378 -2.861 1.00 89.19 95 PHE A CA 1
ATOM 725 C C . PHE A 1 95 ? -3.703 0.104 -1.491 1.00 89.19 95 PHE A C 1
ATOM 727 O O . PHE A 1 95 ? -3.084 0.249 -0.439 1.00 89.19 95 PHE A O 1
ATOM 734 N N . LEU A 1 96 ? -4.952 -0.361 -1.526 1.00 91.38 96 LEU A N 1
ATOM 735 C CA . LEU A 1 96 ? -5.643 -1.028 -0.427 1.00 91.38 96 LEU A CA 1
ATOM 736 C C . LEU A 1 96 ? -5.866 -2.491 -0.814 1.00 91.38 96 LEU A C 1
ATOM 738 O O . LEU A 1 96 ? -6.557 -2.764 -1.799 1.00 91.38 96 LEU A O 1
ATOM 742 N N . GLY A 1 97 ? -5.289 -3.415 -0.055 1.00 92.88 97 GLY A N 1
ATOM 743 C CA . GLY A 1 97 ? -5.541 -4.844 -0.184 1.00 92.88 97 GLY A CA 1
ATOM 744 C C . GLY A 1 97 ? -6.594 -5.305 0.813 1.00 92.88 97 GLY A C 1
ATOM 745 O O . GLY A 1 97 ? -6.531 -4.957 1.988 1.00 92.88 97 GLY A O 1
ATOM 746 N N . ILE A 1 98 ? -7.569 -6.082 0.353 1.00 94.00 98 ILE A N 1
ATOM 747 C CA . ILE A 1 98 ? -8.627 -6.660 1.181 1.00 94.00 98 ILE A CA 1
ATOM 748 C C . ILE A 1 98 ? -8.628 -8.165 0.961 1.00 94.00 98 ILE A C 1
ATOM 750 O O . ILE A 1 98 ? -8.817 -8.637 -0.161 1.00 94.00 98 ILE A O 1
ATOM 754 N N . LYS A 1 99 ? -8.435 -8.901 2.052 1.00 93.88 99 LYS A N 1
ATOM 755 C CA . LYS A 1 99 ? -8.660 -10.337 2.123 1.00 93.88 99 LYS A CA 1
ATOM 756 C C . LYS A 1 99 ? -9.780 -10.583 3.121 1.00 93.88 99 LYS A C 1
ATOM 758 O O . LYS A 1 99 ? -9.625 -10.280 4.307 1.00 93.88 99 LYS A O 1
ATOM 763 N N . PHE A 1 100 ? -10.924 -11.039 2.624 1.00 90.44 100 PHE A N 1
ATOM 764 C CA . PHE A 1 100 ? -12.117 -11.207 3.444 1.00 90.44 100 PHE A CA 1
ATOM 765 C C . PHE A 1 100 ? -11.833 -12.189 4.584 1.00 90.44 100 PHE A C 1
ATOM 767 O O . PHE A 1 100 ? -11.079 -13.147 4.424 1.00 90.44 100 PHE A O 1
ATOM 774 N N . ASP A 1 101 ? -12.396 -11.891 5.754 1.00 90.56 101 ASP A N 1
ATOM 775 C CA . ASP A 1 101 ? -12.230 -12.658 6.995 1.00 90.56 101 ASP A CA 1
ATOM 776 C C . ASP A 1 101 ? -10.792 -12.757 7.554 1.00 90.56 101 ASP A C 1
ATOM 778 O O . ASP A 1 101 ? -10.569 -13.463 8.536 1.00 90.56 101 ASP A O 1
ATOM 782 N N . ASP A 1 102 ? -9.824 -12.029 6.985 1.00 95.19 102 ASP A N 1
ATOM 783 C CA . ASP A 1 102 ? -8.427 -12.004 7.446 1.00 95.19 102 ASP A CA 1
ATOM 784 C C . ASP A 1 102 ? -7.980 -10.573 7.772 1.00 95.19 102 ASP A C 1
ATOM 786 O O . ASP A 1 102 ? -7.804 -10.212 8.939 1.00 95.19 102 ASP A O 1
ATOM 790 N N . LYS A 1 103 ? -7.826 -9.724 6.746 1.00 93.44 103 LYS A N 1
ATOM 791 C CA . LYS A 1 103 ? -7.170 -8.421 6.910 1.00 93.44 103 LYS A CA 1
ATOM 792 C C . LYS A 1 103 ? -7.480 -7.407 5.814 1.00 93.44 103 LYS A C 1
ATOM 794 O O . LYS A 1 103 ? -7.836 -7.740 4.682 1.00 93.44 103 LYS A O 1
ATOM 799 N N . ILE A 1 104 ? -7.258 -6.145 6.171 1.00 94.69 104 ILE A N 1
ATOM 800 C CA . ILE A 1 104 ? -7.182 -5.013 5.250 1.00 94.69 104 ILE A CA 1
ATOM 801 C C . ILE A 1 104 ? -5.797 -4.389 5.410 1.00 94.69 104 ILE A C 1
ATOM 803 O O . ILE A 1 104 ? -5.461 -3.928 6.500 1.00 94.69 104 ILE A O 1
ATOM 807 N N . ASP A 1 105 ? -5.033 -4.334 4.322 1.00 94.38 105 ASP A N 1
ATOM 808 C CA . ASP A 1 105 ? -3.680 -3.783 4.302 1.00 94.38 105 ASP A CA 1
ATOM 809 C C . ASP A 1 105 ? -3.618 -2.511 3.448 1.00 94.38 105 ASP A C 1
ATOM 811 O O . ASP A 1 105 ? -4.080 -2.474 2.306 1.00 94.38 105 ASP A O 1
ATOM 815 N N . PHE A 1 106 ? -3.008 -1.460 3.996 1.00 94.25 106 PHE A N 1
ATOM 816 C CA . PHE A 1 106 ? -2.601 -0.276 3.237 1.00 94.25 106 PHE A CA 1
ATOM 817 C C . PHE A 1 106 ? -1.187 -0.509 2.709 1.00 94.25 106 PHE A C 1
ATOM 819 O O . PHE A 1 106 ? -0.267 -0.759 3.489 1.00 94.25 106 PHE A O 1
ATOM 826 N N . ILE A 1 107 ? -1.013 -0.442 1.392 1.00 91.12 107 ILE A N 1
ATOM 827 C CA . ILE A 1 107 ? 0.200 -0.899 0.716 1.00 91.12 107 ILE A CA 1
ATOM 828 C C . ILE A 1 107 ? 0.831 0.280 -0.021 1.00 91.12 107 ILE A C 1
ATOM 830 O O . ILE A 1 107 ? 0.223 0.848 -0.926 1.00 91.12 107 ILE A O 1
ATOM 834 N N . GLU A 1 108 ? 2.063 0.615 0.357 1.00 91.25 108 GLU A N 1
ATOM 835 C CA . GLU A 1 108 ? 2.925 1.558 -0.362 1.00 91.25 108 GLU A CA 1
ATOM 836 C C . GLU A 1 108 ? 4.029 0.787 -1.084 1.00 91.25 108 GLU A C 1
ATOM 838 O O . GLU A 1 108 ? 4.718 -0.038 -0.477 1.00 91.25 108 GLU A O 1
ATOM 843 N N . VAL A 1 109 ? 4.228 1.074 -2.369 1.00 86.50 109 VAL A N 1
ATOM 844 C CA . VAL A 1 109 ? 5.238 0.430 -3.204 1.00 86.50 109 VAL A CA 1
ATOM 845 C C . VAL A 1 109 ? 6.399 1.389 -3.413 1.00 86.50 109 VAL A C 1
ATOM 847 O O . VAL A 1 109 ? 6.296 2.435 -4.045 1.00 86.50 109 VAL A O 1
ATOM 850 N N . LYS A 1 110 ? 7.571 1.007 -2.911 1.00 82.31 110 LYS A N 1
ATOM 851 C CA . LYS A 1 110 ? 8.813 1.750 -3.125 1.00 82.31 110 LYS A CA 1
ATOM 852 C C . LYS A 1 110 ? 9.762 0.936 -3.995 1.00 82.31 110 LYS A C 1
ATOM 854 O O . LYS A 1 110 ? 9.906 -0.270 -3.819 1.00 82.31 110 LYS A O 1
ATOM 859 N N . SER A 1 111 ? 10.452 1.603 -4.916 1.00 78.44 111 SER A N 1
ATOM 860 C CA . SER A 1 111 ? 11.598 1.005 -5.601 1.00 78.44 111 SER A CA 1
ATOM 861 C C . SER A 1 111 ? 12.769 0.822 -4.634 1.00 78.44 111 SER A C 1
ATOM 863 O O . SER A 1 111 ? 12.864 1.515 -3.619 1.00 78.44 111 SER A O 1
ATOM 865 N N . GLU A 1 112 ? 13.715 -0.045 -4.989 1.00 75.88 112 GLU A N 1
ATOM 866 C CA . GLU A 1 112 ? 14.951 -0.220 -4.225 1.00 75.88 112 GLU A CA 1
ATOM 867 C C . GLU A 1 112 ? 15.646 1.129 -3.949 1.00 75.88 112 GLU A C 1
ATOM 869 O O . GLU A 1 112 ? 15.735 1.999 -4.820 1.00 75.88 112 GLU A O 1
ATOM 874 N N . GLY A 1 113 ? 16.082 1.329 -2.702 1.00 75.88 113 GLY A N 1
ATOM 875 C CA . GLY A 1 113 ? 16.717 2.567 -2.237 1.00 75.88 113 GLY A CA 1
ATOM 876 C C . GLY A 1 113 ? 15.761 3.727 -1.929 1.00 75.88 113 GLY A C 1
ATOM 877 O O . GLY A 1 113 ? 16.195 4.719 -1.338 1.00 75.88 113 GLY A O 1
ATOM 878 N N . SER A 1 114 ? 14.474 3.616 -2.268 1.00 80.88 114 SER A N 1
ATOM 879 C CA . SER A 1 114 ? 13.472 4.623 -1.916 1.00 80.88 114 SER A CA 1
ATOM 880 C C . SER A 1 114 ? 12.996 4.449 -0.469 1.00 80.88 114 SER A C 1
ATOM 882 O O . SER A 1 114 ? 12.916 3.340 0.058 1.00 80.88 114 SER A O 1
ATOM 884 N N . ARG A 1 115 ? 12.727 5.570 0.207 1.00 86.94 115 ARG A N 1
ATOM 885 C CA . ARG A 1 115 ? 12.303 5.617 1.614 1.00 86.94 115 ARG A CA 1
ATOM 886 C C . ARG A 1 115 ? 10.898 6.186 1.713 1.00 86.94 115 ARG A C 1
ATOM 888 O O . ARG A 1 115 ? 10.495 6.975 0.861 1.00 86.94 115 ARG A O 1
ATOM 895 N N . LEU A 1 116 ? 10.199 5.836 2.793 1.00 88.38 116 LEU A N 1
ATOM 896 C CA . LEU A 1 116 ? 8.922 6.464 3.100 1.00 88.38 116 LEU A CA 1
ATOM 897 C C . LEU A 1 116 ? 9.098 7.973 3.318 1.00 88.38 116 LEU A C 1
ATOM 899 O O . LEU A 1 116 ? 10.043 8.398 3.997 1.00 88.38 116 LEU A O 1
ATOM 903 N N . SER A 1 117 ? 8.179 8.766 2.774 1.00 91.50 117 SER A N 1
ATOM 904 C CA . SER A 1 117 ? 8.063 10.188 3.093 1.00 91.50 117 SER A CA 1
ATOM 905 C C . SER A 1 117 ? 7.654 10.385 4.559 1.00 91.50 117 SER A C 1
ATOM 907 O O . SER A 1 117 ? 7.136 9.477 5.208 1.00 91.50 117 SER A O 1
ATOM 909 N N . GLU A 1 118 ? 7.880 11.575 5.120 1.00 92.25 118 GLU A N 1
ATOM 910 C CA . GLU A 1 118 ? 7.478 11.854 6.511 1.00 92.25 118 GLU A CA 1
ATOM 911 C C . GLU A 1 118 ? 5.962 11.696 6.717 1.00 92.25 118 GLU A C 1
ATOM 913 O O . GLU A 1 118 ? 5.526 11.201 7.755 1.00 92.25 118 GLU A O 1
ATOM 918 N N . ASN A 1 119 ? 5.162 12.035 5.701 1.00 91.19 119 ASN A N 1
ATOM 919 C CA . ASN A 1 119 ? 3.715 11.849 5.733 1.00 91.19 119 ASN A CA 1
ATOM 920 C C . ASN A 1 119 ? 3.329 10.359 5.713 1.00 91.19 119 ASN A C 1
ATOM 922 O O . ASN A 1 119 ? 2.542 9.915 6.546 1.00 91.19 119 ASN A O 1
ATOM 926 N N . GLU A 1 120 ? 3.935 9.569 4.821 1.00 94.06 120 GLU A N 1
ATOM 927 C CA . GLU A 1 120 ? 3.747 8.111 4.774 1.00 94.06 120 GLU A CA 1
ATOM 928 C C . GLU A 1 120 ? 4.112 7.455 6.112 1.00 94.06 120 GLU A C 1
ATOM 930 O O . GLU A 1 120 ? 3.353 6.641 6.638 1.00 94.06 120 GLU A O 1
ATOM 935 N N . LYS A 1 121 ? 5.238 7.856 6.719 1.00 95.25 121 LYS A N 1
ATOM 936 C CA . LYS A 1 121 ? 5.653 7.365 8.042 1.00 95.25 121 LYS A CA 1
ATOM 937 C C . LYS A 1 121 ? 4.622 7.693 9.114 1.00 95.25 121 LYS A C 1
ATOM 939 O O . LYS A 1 121 ? 4.225 6.796 9.856 1.00 95.25 121 LYS A O 1
ATOM 944 N N . ALA A 1 122 ? 4.185 8.949 9.198 1.00 94.81 122 ALA A N 1
ATOM 945 C CA . ALA A 1 122 ? 3.225 9.380 10.209 1.00 94.81 122 ALA A CA 1
ATOM 946 C C . ALA A 1 122 ? 1.921 8.572 10.131 1.00 94.81 122 ALA A C 1
ATOM 948 O O . ALA A 1 122 ? 1.408 8.121 11.154 1.00 94.81 122 ALA A O 1
ATOM 949 N N . ILE A 1 123 ? 1.423 8.323 8.919 1.00 93.31 123 ILE A N 1
ATOM 950 C CA . ILE A 1 123 ? 0.177 7.579 8.720 1.00 93.31 123 ILE A CA 1
ATOM 951 C C . ILE A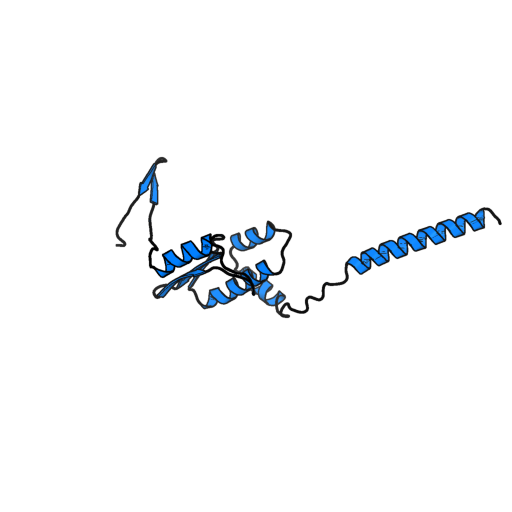 1 123 ? 0.384 6.079 8.950 1.00 93.31 123 ILE A C 1
ATOM 953 O O . ILE A 1 123 ? -0.437 5.458 9.624 1.00 93.31 123 ILE A O 1
ATOM 957 N N . SER A 1 124 ? 1.508 5.503 8.503 1.00 93.88 124 SER A N 1
ATOM 958 C CA . SER A 1 124 ? 1.852 4.105 8.810 1.00 93.88 124 SER A CA 1
ATOM 959 C C . SER A 1 124 ? 1.881 3.847 10.320 1.00 93.88 124 SER A C 1
ATOM 961 O O . SER A 1 124 ? 1.416 2.812 10.787 1.00 93.88 124 SER A O 1
ATOM 963 N N . HIS A 1 125 ? 2.327 4.827 11.112 1.00 96.00 125 HIS A N 1
ATOM 964 C CA . HIS A 1 125 ? 2.333 4.729 12.565 1.00 96.00 125 HIS A CA 1
ATOM 9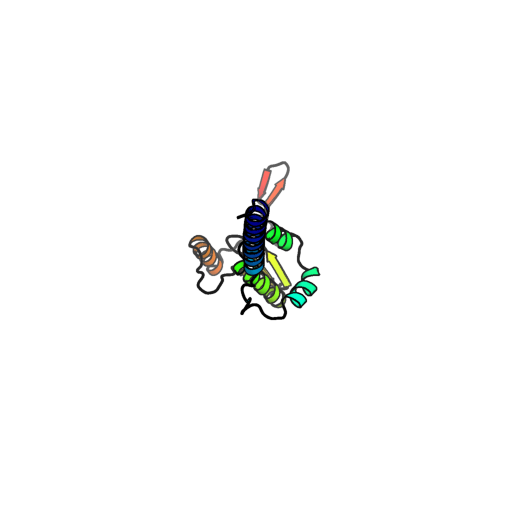65 C C . HIS A 1 125 ? 0.916 4.677 13.155 1.00 96.00 125 HIS A C 1
ATOM 967 O O . HIS A 1 125 ? 0.671 3.905 14.079 1.00 96.00 125 HIS A O 1
ATOM 973 N N . LEU A 1 126 ? -0.028 5.458 12.619 1.00 95.81 126 LEU A N 1
ATOM 974 C CA . LEU A 1 126 ? -1.435 5.400 13.034 1.00 95.81 126 LEU A CA 1
ATOM 975 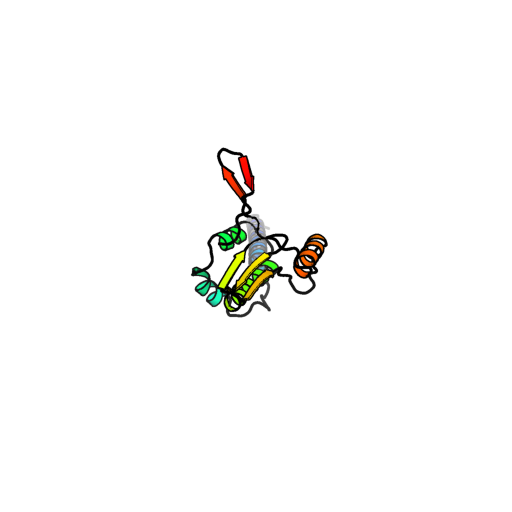C C . LEU A 1 126 ? -2.049 4.030 12.721 1.00 95.81 126 LEU A C 1
ATOM 977 O O . LEU A 1 126 ? -2.747 3.470 13.566 1.00 95.81 126 LEU A O 1
ATOM 981 N N . ILE A 1 127 ? -1.736 3.470 11.551 1.00 94.50 127 ILE A N 1
ATOM 982 C CA . ILE A 1 127 ? -2.202 2.141 11.136 1.00 94.50 127 ILE A CA 1
ATOM 983 C C . ILE A 1 127 ? -1.642 1.060 12.065 1.00 94.50 127 ILE A C 1
ATOM 985 O O . ILE A 1 127 ? -2.412 0.280 12.619 1.00 94.50 127 ILE A O 1
ATOM 989 N N . CYS A 1 128 ? -0.332 1.065 12.328 1.00 93.12 128 CYS A N 1
ATOM 990 C CA . CYS A 1 128 ? 0.310 0.115 13.245 1.00 93.12 128 CYS A CA 1
ATOM 991 C C . CYS A 1 128 ? -0.220 0.208 14.685 1.00 93.12 128 CYS A C 1
ATOM 993 O O . CYS A 1 128 ? -0.155 -0.762 15.435 1.00 93.12 128 CYS A O 1
ATOM 995 N N . GLN A 1 129 ? -0.746 1.367 15.085 1.00 96.12 129 GLN A N 1
ATOM 996 C CA . GLN A 1 129 ? -1.404 1.564 16.379 1.00 96.12 129 GLN A CA 1
ATOM 997 C C . GLN A 1 129 ? -2.878 1.125 16.395 1.00 96.12 129 GLN A C 1
ATOM 999 O O . GLN A 1 129 ? -3.544 1.306 17.413 1.00 96.12 129 GLN A O 1
ATOM 1004 N N . GLY A 1 130 ? -3.415 0.608 15.286 1.00 93.88 130 GLY A N 1
ATOM 1005 C CA . GLY A 1 130 ? -4.827 0.248 15.161 1.00 93.88 130 GLY A CA 1
ATOM 1006 C C . GLY A 1 130 ? -5.772 1.453 15.123 1.00 93.88 130 GLY A C 1
ATOM 1007 O O . GLY A 1 130 ? -6.972 1.296 15.327 1.00 93.88 130 GLY A O 1
ATOM 1008 N N . LYS A 1 131 ? -5.268 2.668 14.856 1.00 94.75 131 LYS A N 1
ATOM 1009 C CA . LYS A 1 131 ? -6.074 3.903 14.762 1.00 94.75 131 LYS A CA 1
ATOM 1010 C C . LYS A 1 131 ? -6.720 4.058 13.383 1.00 94.75 131 LYS A C 1
ATOM 1012 O O . LYS A 1 131 ? -6.682 5.130 12.780 1.00 94.75 131 LYS A O 1
ATOM 1017 N N . VAL A 1 132 ? -7.279 2.966 12.870 1.00 91.75 132 VAL A N 1
ATOM 1018 C CA . VAL A 1 132 ? -8.004 2.914 11.600 1.00 91.75 132 VAL A CA 1
ATOM 1019 C C . VAL A 1 132 ? -9.481 2.755 11.924 1.00 91.75 132 VAL A C 1
ATOM 1021 O O . VAL A 1 132 ? -9.870 1.844 12.650 1.00 91.75 132 VAL A O 1
ATOM 1024 N N . HIS A 1 133 ? -10.306 3.656 11.399 1.00 89.19 133 HIS A N 1
ATOM 1025 C CA . HIS A 1 133 ? -11.733 3.696 11.696 1.00 89.19 133 HIS A CA 1
ATOM 1026 C C . HIS A 1 133 ? -12.542 3.656 10.404 1.00 89.19 133 HIS A C 1
ATOM 1028 O O . HIS A 1 133 ? -12.254 4.392 9.460 1.00 89.19 133 HIS A O 1
ATOM 1034 N N . PHE A 1 134 ? -13.580 2.826 10.383 1.00 87.06 134 PHE A N 1
ATOM 1035 C CA . PHE A 1 134 ? -14.604 2.879 9.350 1.00 87.06 134 PHE A CA 1
ATOM 1036 C C . PHE A 1 134 ? -15.616 3.973 9.700 1.00 87.06 134 PHE A C 1
ATOM 1038 O O . PHE A 1 134 ? -16.134 4.006 10.816 1.00 87.06 134 PHE A O 1
ATOM 1045 N N . ARG A 1 135 ? -15.898 4.868 8.750 1.00 83.12 135 ARG A N 1
ATOM 1046 C CA . ARG A 1 135 ? -16.905 5.924 8.898 1.00 83.12 135 ARG A CA 1
ATOM 1047 C C . ARG A 1 135 ? -17.819 5.932 7.680 1.00 83.12 135 ARG A C 1
ATOM 1049 O O . ARG A 1 135 ? -17.350 6.124 6.561 1.00 83.12 135 ARG A O 1
ATOM 1056 N N . LEU A 1 136 ? -19.120 5.782 7.914 1.00 83.19 136 LEU A N 1
ATOM 1057 C CA . LEU A 1 136 ? -20.156 5.975 6.906 1.00 83.19 136 LEU A CA 1
ATOM 1058 C C . LEU A 1 136 ? -20.693 7.408 7.000 1.00 83.19 136 LEU A C 1
ATOM 1060 O O . LEU A 1 136 ? -21.249 7.814 8.019 1.00 83.19 136 LEU A O 1
ATOM 1064 N N . VAL A 1 137 ? -20.537 8.173 5.923 1.00 81.75 137 VAL A N 1
ATOM 1065 C CA . VAL A 1 137 ? -21.115 9.516 5.792 1.00 81.75 137 VAL A CA 1
ATOM 1066 C C . VAL A 1 137 ? -22.165 9.464 4.697 1.00 81.75 137 VAL A C 1
ATOM 1068 O O . VAL A 1 137 ? -21.861 9.077 3.568 1.00 81.75 137 VAL A O 1
ATOM 1071 N N . VAL A 1 138 ? -23.399 9.839 5.025 1.00 82.56 138 VAL A N 1
ATOM 1072 C CA . VAL A 1 138 ? -24.507 9.878 4.071 1.00 82.56 138 VAL A CA 1
ATOM 1073 C C . VAL A 1 138 ? -24.833 11.337 3.800 1.00 82.56 138 VAL A C 1
ATOM 1075 O O . VAL A 1 138 ? -25.077 12.108 4.720 1.00 82.56 138 VAL A O 1
ATOM 1078 N N . VAL A 1 139 ? -24.831 11.731 2.530 1.00 81.88 139 VAL A N 1
ATOM 1079 C CA . VAL A 1 139 ? -25.193 13.097 2.136 1.00 81.88 139 VAL A CA 1
ATOM 1080 C C . VAL A 1 139 ? -26.658 13.114 1.718 1.00 81.88 139 VAL A C 1
ATOM 1082 O O . VAL A 1 139 ? -27.049 12.362 0.823 1.00 81.88 139 VAL A O 1
ATOM 1085 N N . LYS A 1 140 ? -27.464 13.972 2.348 1.00 82.56 140 LYS A N 1
ATOM 1086 C CA . LYS A 1 140 ? -28.859 14.237 1.971 1.00 82.56 140 LYS A CA 1
ATOM 1087 C C . LYS A 1 140 ? -29.065 15.734 1.824 1.00 82.56 140 LYS A C 1
ATOM 1089 O O . LYS A 1 140 ? -28.601 16.499 2.655 1.00 82.56 140 LYS A O 1
ATOM 1094 N N . ASP A 1 141 ? -29.725 16.139 0.743 1.00 80.00 141 ASP A N 1
ATOM 1095 C CA . ASP A 1 141 ? -30.098 17.537 0.481 1.00 80.00 141 ASP A CA 1
ATOM 1096 C C . ASP A 1 141 ? -28.941 18.552 0.608 1.00 80.00 141 ASP A C 1
ATOM 1098 O O . ASP A 1 141 ? -29.139 19.715 0.942 1.00 80.00 141 ASP A O 1
ATOM 1102 N N . GLY A 1 142 ? -27.710 18.121 0.306 1.00 73.88 142 GLY A N 1
ATOM 1103 C CA . GLY A 1 142 ? -26.507 18.958 0.389 1.00 73.88 142 GLY A CA 1
ATOM 1104 C C . GLY A 1 142 ? -25.873 19.051 1.781 1.00 73.88 142 GLY A C 1
ATOM 1105 O O . GLY A 1 142 ? 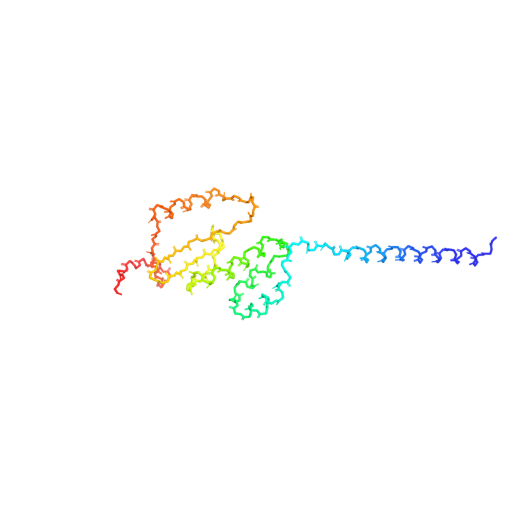-24.808 19.653 1.907 1.00 73.88 142 GLY A O 1
ATOM 1106 N N . GLU A 1 143 ? -26.456 18.415 2.797 1.00 63.78 143 GLU A N 1
ATOM 1107 C CA . GLU A 1 143 ? -25.895 18.311 4.143 1.00 63.78 143 GLU A CA 1
ATOM 1108 C C . GLU A 1 143 ? -25.319 16.905 4.376 1.00 63.78 143 GLU A C 1
ATOM 1110 O O . GLU A 1 143 ? -25.909 15.882 4.012 1.00 63.78 143 GLU A O 1
ATOM 1115 N N . ALA A 1 144 ? -24.111 16.846 4.943 1.00 67.06 144 ALA A N 1
ATOM 1116 C CA . ALA A 1 144 ? -23.472 15.591 5.314 1.00 67.06 144 ALA A CA 1
ATOM 1117 C C . ALA A 1 144 ? -23.946 15.181 6.713 1.00 67.06 144 ALA A C 1
ATOM 1119 O O . ALA A 1 144 ? -23.578 15.813 7.702 1.00 67.06 144 ALA A O 1
ATOM 1120 N N . GLU A 1 145 ? -24.737 14.116 6.794 1.00 69.81 145 GLU A N 1
ATOM 1121 C CA . GLU A 1 145 ? -25.138 13.504 8.057 1.00 69.81 145 GLU A CA 1
ATOM 1122 C C . GLU A 1 145 ? -24.199 12.319 8.341 1.00 69.81 145 GLU A C 1
ATOM 1124 O O . GLU A 1 145 ? -24.051 11.396 7.529 1.00 69.81 145 GLU A O 1
ATOM 1129 N N . GLU A 1 146 ? -23.505 12.348 9.483 1.00 63.19 146 GLU A N 1
ATOM 1130 C CA . GLU A 1 146 ? -22.700 11.204 9.915 1.00 63.19 146 GLU A CA 1
ATOM 1131 C C . GLU A 1 146 ? -23.641 10.124 10.444 1.00 63.19 146 GLU A C 1
ATOM 1133 O O . GLU A 1 146 ? -24.252 10.260 11.503 1.00 63.19 146 GLU A O 1
ATOM 1138 N N . VAL A 1 147 ? -23.752 9.030 9.698 1.00 65.19 147 VAL A N 1
ATOM 1139 C CA . VAL A 1 147 ? -24.552 7.884 10.111 1.00 65.19 147 VAL A CA 1
ATOM 1140 C C . VAL A 1 147 ? -23.595 6.869 10.712 1.00 65.19 147 VAL A C 1
ATOM 1142 O O . VAL A 1 147 ? -23.126 5.955 10.036 1.00 65.19 147 VAL A O 1
ATOM 1145 N N . VAL A 1 148 ? -23.307 7.010 12.006 1.00 59.44 148 VAL A N 1
ATOM 1146 C CA . VAL A 1 148 ? -22.699 5.916 12.772 1.00 59.44 148 VAL A CA 1
ATOM 1147 C C . VAL A 1 148 ? -23.799 4.897 13.050 1.00 59.44 148 VAL A C 1
ATOM 1149 O O . VAL A 1 148 ? -24.427 4.905 14.107 1.00 59.44 148 VAL A O 1
ATOM 1152 N N . LYS A 1 149 ? -24.093 4.044 12.068 1.00 50.47 149 LYS A N 1
ATOM 1153 C CA . LYS A 1 149 ? -24.894 2.846 12.310 1.00 50.47 149 LYS A CA 1
ATOM 1154 C C . LYS A 1 149 ? -23.967 1.682 12.610 1.00 50.47 149 LYS A C 1
ATOM 1156 O O . LYS A 1 149 ? -23.011 1.443 11.874 1.00 50.47 149 LYS A O 1
ATOM 1161 N N . GLY A 1 150 ? -24.269 1.009 13.719 1.00 48.75 150 GLY A N 1
ATOM 1162 C CA . GLY A 1 150 ? -23.726 -0.298 14.042 1.00 48.75 150 GLY A CA 1
ATOM 1163 C C . GLY A 1 150 ? -23.856 -1.220 12.837 1.00 48.75 150 GLY A C 1
ATOM 1164 O O . GLY A 1 150 ? -24.837 -1.160 12.095 1.00 48.75 150 GLY A O 1
ATOM 1165 N N . LEU A 1 151 ? -22.788 -1.974 12.612 1.00 56.00 151 LEU A N 1
ATOM 1166 C CA . LEU A 1 151 ? -22.742 -3.092 11.686 1.00 56.00 151 LEU A CA 1
ATOM 1167 C C . LEU A 1 151 ? -23.734 -4.145 12.203 1.00 56.00 151 LEU A C 1
ATOM 1169 O O . LEU A 1 151 ? -23.356 -4.973 13.031 1.00 56.00 151 LEU A O 1
ATOM 1173 N N . ASP A 1 152 ? -24.994 -4.033 11.787 1.00 50.97 152 ASP A N 1
ATOM 1174 C CA . ASP A 1 152 ? -26.018 -5.069 11.949 1.00 50.97 152 ASP A CA 1
ATOM 1175 C C . ASP A 1 152 ? -25.907 -6.086 10.802 1.00 50.97 152 ASP A C 1
ATOM 1177 O O . ASP A 1 152 ? -25.796 -5.643 9.630 1.00 50.97 152 ASP A O 1
#

Radius of gyration: 27.74 Å; chains: 1; bounding box: 68×40×81 Å

Secondary structure (DSSP, 8-state):
--HHHHHHHHHHHHHHHHHHHHHHHHHTT-----TTS-TTHHHHHHHGGGS-HHHHHHHHT----TTHHHHHHHHHHHHHHH-SEEEE--SS-SEEEEETTTEEEEE----TT----HHHHHHHHHHHTT------EEEETTEEEE------